Protein AF-A0A7W1UPT8-F1 (afdb_monomer)

Solvent-accessible surface area (backbone atoms only — not comparable to full-atom values): 7216 Å² total; per-residue (Å²): 133,82,82,76,75,74,55,50,37,59,42,28,44,50,45,50,63,77,35,55,73,34,64,40,82,93,20,42,26,56,34,48,56,51,51,26,36,60,73,37,67,40,53,60,49,85,94,80,42,60,29,52,73,58,54,98,86,56,83,87,50,55,38,23,36,38,42,32,40,51,25,32,33,53,49,95,90,71,52,71,50,80,34,64,74,42,35,34,34,30,59,37,74,77,48,93,62,22,31,35,27,42,34,24,37,62,95,76,38,45,27,32,44,76,47,79,46,58,61,81,38,55,75,43,61,49,71,50,43,18,40,59,79

Sequence (133 aa):
MSAQTKPIAQKILSFCDLNKGKKVGKGECWDLAKEALNSSGATWKPPYVFGKQLTKKETVLPGDIIQFEKVTIKYPDGSWKELPHHTAIVYSVVAEKKYLMAEQNANGKRFVTFAEIDLSYVKKGTYTVYRPQ

Structure (mmCIF, N/CA/C/O backbone):
data_AF-A0A7W1UPT8-F1
#
_entry.id   AF-A0A7W1UPT8-F1
#
loop_
_atom_site.group_PDB
_atom_site.id
_atom_site.type_symbol
_atom_site.label_atom_id
_atom_site.label_alt_id
_atom_site.label_comp_id
_atom_site.label_asym_id
_atom_site.label_entity_id
_atom_site.label_seq_id
_atom_site.pdbx_PDB_ins_code
_atom_site.Cartn_x
_atom_site.Cartn_y
_atom_site.Cartn_z
_atom_site.occupancy
_atom_site.B_iso_or_equiv
_atom_site.auth_seq_id
_atom_site.auth_comp_id
_atom_site.auth_asym_id
_atom_site.auth_atom_id
_atom_site.pdbx_PDB_model_num
ATOM 1 N N . MET A 1 1 ? -26.247 -11.909 23.907 1.00 35.28 1 MET A N 1
ATOM 2 C CA . MET A 1 1 ? -25.570 -12.131 22.612 1.00 35.28 1 MET A CA 1
ATOM 3 C C . MET A 1 1 ? -24.771 -10.875 22.290 1.00 35.28 1 MET A C 1
ATOM 5 O O . MET A 1 1 ? -25.311 -9.948 21.703 1.00 35.28 1 MET A O 1
ATOM 9 N N . SER A 1 2 ? -23.540 -10.769 22.791 1.00 36.34 2 SER A N 1
ATOM 10 C CA . SER A 1 2 ? -22.707 -9.580 22.581 1.00 36.34 2 SER A CA 1
ATOM 11 C C . SER A 1 2 ? -22.314 -9.517 21.109 1.00 36.34 2 SER A C 1
ATOM 13 O O . SER A 1 2 ? -21.665 -10.437 20.616 1.00 36.34 2 SER A O 1
ATOM 15 N N . ALA A 1 3 ? -22.736 -8.474 20.395 1.00 40.59 3 ALA A N 1
ATOM 16 C CA . ALA A 1 3 ? -22.279 -8.222 19.037 1.00 40.59 3 ALA A CA 1
ATOM 17 C C . ALA A 1 3 ? -20.753 -8.057 19.075 1.00 40.59 3 ALA A C 1
ATOM 19 O O . ALA A 1 3 ? -20.250 -7.029 19.521 1.00 40.59 3 ALA A O 1
ATOM 20 N N . GLN A 1 4 ? -20.013 -9.093 18.674 1.00 41.06 4 GLN A N 1
ATOM 21 C CA . GLN A 1 4 ? -18.572 -8.996 18.478 1.00 41.06 4 GLN A CA 1
ATOM 22 C C . GLN A 1 4 ? -18.329 -7.898 17.445 1.00 41.06 4 GLN A C 1
ATOM 24 O O . GLN A 1 4 ? -18.695 -8.023 16.274 1.00 41.06 4 GLN A O 1
ATOM 29 N N . THR A 1 5 ? -17.740 -6.792 17.883 1.00 52.38 5 THR A N 1
ATOM 30 C CA . THR A 1 5 ? -17.238 -5.765 16.983 1.00 52.38 5 THR A CA 1
ATOM 31 C C . THR A 1 5 ? -16.182 -6.414 16.091 1.00 52.38 5 THR A C 1
ATOM 33 O O . THR A 1 5 ? -15.152 -6.884 16.569 1.00 52.38 5 THR A O 1
ATOM 36 N N . LYS A 1 6 ? -16.452 -6.494 14.779 1.00 63.84 6 LYS A N 1
ATOM 37 C CA . LYS A 1 6 ? -15.467 -6.993 13.807 1.00 63.84 6 LYS A CA 1
ATOM 38 C C . LYS A 1 6 ? -14.156 -6.211 13.976 1.00 63.84 6 LYS A C 1
ATOM 40 O O . LYS A 1 6 ? -14.230 -4.975 14.019 1.00 63.84 6 LYS A O 1
ATOM 45 N N . PRO A 1 7 ? -12.987 -6.880 14.030 1.00 85.75 7 PRO A N 1
ATOM 46 C CA . PRO A 1 7 ? -11.698 -6.199 14.056 1.00 85.75 7 PRO A CA 1
ATOM 47 C C . PRO A 1 7 ? -11.582 -5.198 12.902 1.00 85.75 7 PRO A C 1
ATOM 49 O O . PRO A 1 7 ? -12.075 -5.458 11.802 1.00 85.75 7 PRO A O 1
ATOM 52 N N . ILE A 1 8 ? -10.917 -4.064 13.133 1.00 89.31 8 ILE A N 1
ATOM 53 C CA . ILE A 1 8 ? -10.742 -2.986 12.141 1.00 89.31 8 ILE A CA 1
ATOM 54 C C . ILE A 1 8 ? -10.217 -3.527 10.808 1.00 89.31 8 ILE A C 1
ATOM 56 O O . ILE A 1 8 ? -10.803 -3.250 9.763 1.00 89.31 8 ILE A O 1
ATOM 60 N N . ALA A 1 9 ? -9.197 -4.388 10.854 1.00 90.50 9 ALA A N 1
ATOM 61 C CA . ALA A 1 9 ? -8.652 -5.060 9.679 1.00 90.50 9 ALA A CA 1
ATOM 62 C C . ALA A 1 9 ? -9.734 -5.789 8.863 1.00 90.50 9 ALA A C 1
ATOM 64 O O . ALA A 1 9 ? -9.813 -5.625 7.651 1.00 90.50 9 ALA A O 1
ATOM 65 N N . GLN A 1 10 ? -10.642 -6.525 9.511 1.00 91.06 10 GLN A N 1
ATOM 66 C CA . GLN A 1 10 ? -11.711 -7.243 8.814 1.00 91.06 10 GLN A CA 1
ATOM 67 C C . GLN A 1 10 ? -12.691 -6.288 8.120 1.00 91.06 10 GLN A C 1
ATOM 69 O O . GLN A 1 10 ? -13.178 -6.593 7.030 1.00 91.06 10 GLN A O 1
ATOM 74 N N . LYS A 1 11 ? -12.980 -5.129 8.723 1.00 93.00 11 LYS A N 1
ATOM 75 C CA . LYS A 1 11 ? -13.824 -4.102 8.095 1.00 93.00 11 LYS A CA 1
ATOM 76 C C . LYS A 1 11 ? -13.133 -3.474 6.885 1.00 93.00 11 LYS A C 1
ATOM 78 O O . LYS A 1 11 ? -13.780 -3.309 5.857 1.00 93.00 11 LYS A O 1
ATOM 83 N N . ILE A 1 12 ? -11.833 -3.195 6.983 1.00 93.44 12 ILE A N 1
ATOM 84 C CA . ILE A 1 12 ? -11.012 -2.688 5.872 1.00 93.44 12 ILE A CA 1
ATOM 85 C C . ILE A 1 12 ? -11.007 -3.679 4.702 1.00 93.44 12 ILE A C 1
ATOM 87 O O . ILE A 1 12 ? -11.257 -3.291 3.562 1.00 93.44 12 ILE A O 1
ATOM 91 N N . LEU A 1 13 ? -10.788 -4.968 4.973 1.00 94.12 13 LEU A N 1
ATOM 92 C CA . LEU A 1 13 ? -10.816 -6.011 3.942 1.00 94.12 13 LEU A CA 1
ATOM 93 C C . LEU A 1 13 ? -12.208 -6.142 3.312 1.00 94.12 13 LEU A C 1
ATOM 95 O O . LEU A 1 13 ? -12.329 -6.132 2.090 1.00 94.12 13 LEU A O 1
ATOM 99 N N . SER A 1 14 ? -13.262 -6.140 4.137 1.00 94.00 14 SER A N 1
ATOM 100 C CA . SER A 1 14 ? -14.651 -6.160 3.652 1.00 94.00 14 SER A CA 1
ATOM 101 C C . SER A 1 14 ? -14.956 -4.948 2.764 1.00 94.00 14 SER A C 1
ATOM 103 O O . SER A 1 14 ? -15.650 -5.068 1.758 1.00 94.00 14 SER A O 1
ATOM 105 N N . PHE A 1 15 ? -14.424 -3.772 3.111 1.00 93.81 15 PHE A N 1
ATOM 106 C CA . PHE A 1 15 ? -14.554 -2.569 2.293 1.00 93.81 15 PHE A CA 1
ATOM 107 C C . PHE A 1 15 ? -13.869 -2.739 0.932 1.00 93.81 15 PHE A C 1
ATOM 109 O O . PHE A 1 15 ? -14.438 -2.345 -0.087 1.00 93.81 15 PHE A O 1
ATOM 116 N N . CYS A 1 16 ? -12.685 -3.357 0.892 1.00 93.75 16 CYS A N 1
ATOM 117 C CA . CYS A 1 16 ? -11.987 -3.658 -0.359 1.00 93.75 16 CYS A CA 1
ATOM 118 C C . CYS A 1 16 ? -12.798 -4.616 -1.244 1.00 93.75 16 CYS A C 1
ATOM 120 O O . CYS A 1 16 ? -12.932 -4.363 -2.441 1.00 93.75 16 CYS A O 1
ATOM 122 N N . ASP A 1 17 ? -13.387 -5.666 -0.664 1.00 93.94 17 ASP A N 1
ATOM 123 C CA . ASP A 1 17 ? -14.226 -6.628 -1.392 1.00 93.94 17 ASP A CA 1
ATOM 124 C C . ASP A 1 17 ? -15.470 -5.962 -1.995 1.00 93.94 17 ASP A C 1
ATOM 126 O O . ASP A 1 17 ? -15.751 -6.113 -3.185 1.00 93.94 17 ASP A O 1
ATOM 130 N N . LEU A 1 18 ? -16.188 -5.160 -1.201 1.00 93.81 18 LEU A N 1
ATOM 131 C CA . LEU A 1 18 ? -17.403 -4.460 -1.637 1.00 93.81 18 LEU A CA 1
ATOM 132 C C . LEU A 1 18 ? -17.145 -3.437 -2.751 1.00 93.81 18 LEU A C 1
ATOM 134 O O . LEU A 1 18 ? -18.047 -3.147 -3.552 1.00 93.81 18 LEU A O 1
ATOM 138 N N . ASN A 1 19 ? -15.932 -2.884 -2.791 1.00 93.75 19 ASN A N 1
ATOM 139 C CA . ASN A 1 19 ? -15.521 -1.865 -3.750 1.00 93.75 19 ASN A CA 1
ATOM 140 C C . ASN A 1 19 ? -14.664 -2.405 -4.897 1.00 93.75 19 ASN A C 1
ATOM 142 O O . ASN A 1 19 ? -14.268 -1.622 -5.757 1.00 93.75 19 ASN A O 1
ATOM 146 N N . LYS A 1 20 ? -14.417 -3.718 -4.975 1.00 93.31 20 LYS A N 1
ATOM 147 C CA . LYS A 1 20 ? -13.680 -4.336 -6.083 1.00 93.31 20 LYS A CA 1
ATOM 148 C C . LYS A 1 20 ? -14.297 -3.953 -7.432 1.00 93.31 20 LYS A C 1
ATOM 150 O O . LYS A 1 20 ? -15.491 -4.135 -7.655 1.00 93.31 20 LYS A O 1
ATOM 155 N N . GLY A 1 21 ? -13.478 -3.409 -8.333 1.00 91.81 21 GLY A N 1
ATOM 156 C CA . GLY A 1 21 ? -13.919 -2.943 -9.651 1.00 91.81 21 GLY A CA 1
ATOM 157 C C . GLY A 1 21 ? -14.709 -1.629 -9.646 1.00 91.81 21 GLY A C 1
ATOM 158 O O . GLY A 1 21 ? -15.092 -1.157 -10.713 1.00 91.81 21 GLY A O 1
ATOM 159 N N . LYS A 1 22 ? -14.941 -1.012 -8.482 1.00 92.19 22 LYS A N 1
ATOM 160 C CA . LYS A 1 22 ? -15.646 0.270 -8.349 1.00 92.19 22 LYS A CA 1
ATOM 161 C C . LYS A 1 22 ? -14.658 1.402 -8.106 1.00 92.19 22 LYS A C 1
ATOM 163 O O . LYS A 1 22 ? -13.572 1.201 -7.567 1.00 92.19 22 LYS A O 1
ATOM 168 N N . LYS A 1 23 ? -15.046 2.610 -8.500 1.00 92.94 23 LYS A N 1
ATOM 169 C CA . LYS A 1 23 ? -14.311 3.834 -8.184 1.00 92.94 23 LYS A CA 1
ATOM 170 C C . LYS A 1 23 ? -14.635 4.278 -6.760 1.00 92.94 23 LYS A C 1
ATOM 172 O O . LYS A 1 23 ? -15.802 4.478 -6.439 1.00 92.94 23 LYS A O 1
ATOM 177 N N . VAL A 1 24 ? -13.605 4.471 -5.940 1.00 91.31 24 VAL A N 1
ATOM 178 C CA . VAL A 1 24 ? -13.724 5.000 -4.573 1.00 91.31 24 VAL A CA 1
ATOM 179 C C . VAL A 1 24 ? -13.255 6.453 -4.546 1.00 91.31 24 VAL A C 1
ATOM 181 O O . VAL A 1 24 ? -12.171 6.769 -5.042 1.00 91.31 24 VAL A O 1
ATOM 184 N N . GLY A 1 25 ? -14.070 7.343 -3.975 1.00 88.50 25 GLY A N 1
ATOM 185 C CA . GLY A 1 25 ? -13.770 8.77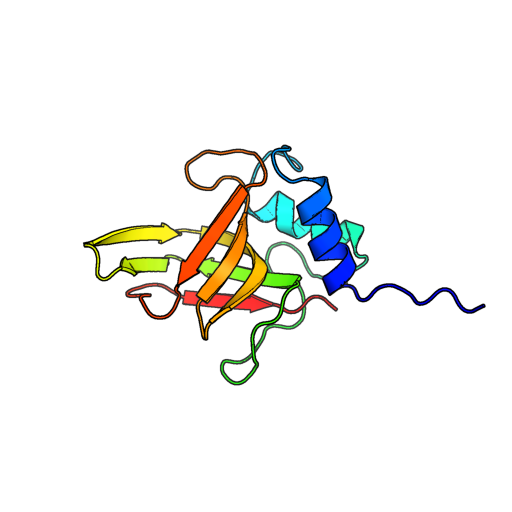2 -3.890 1.00 88.50 25 GLY A CA 1
ATOM 186 C C . GLY A 1 25 ? -13.546 9.412 -5.265 1.00 88.50 25 GLY A C 1
ATOM 187 O O . GLY A 1 25 ? -14.309 9.206 -6.214 1.00 88.50 25 GLY A O 1
ATOM 188 N N . LYS A 1 26 ? -12.468 10.189 -5.400 1.00 85.50 26 LYS A N 1
ATOM 189 C CA . LYS A 1 26 ? -12.080 10.808 -6.675 1.00 85.50 26 LYS A CA 1
ATOM 190 C C . LYS A 1 26 ? -11.347 9.832 -7.590 1.00 85.50 26 LYS A C 1
ATOM 192 O O 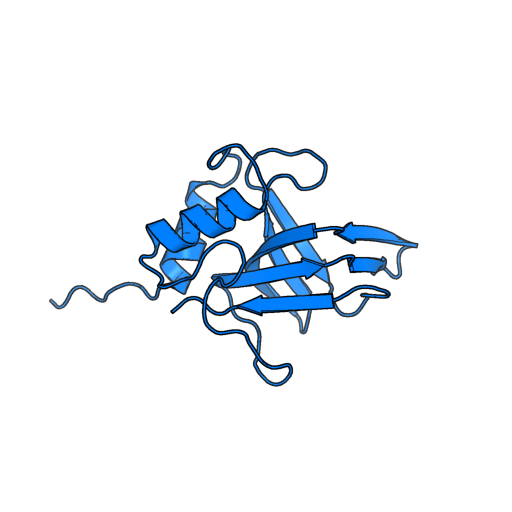. LYS A 1 26 ? -11.146 10.153 -8.762 1.00 85.50 26 LYS A O 1
ATOM 197 N N . GLY A 1 27 ? -11.046 8.622 -7.132 1.00 81.44 27 GLY A N 1
ATOM 198 C CA . GLY A 1 27 ? -10.328 7.624 -7.911 1.00 81.44 27 GLY A CA 1
ATOM 199 C C . GLY A 1 27 ? -8.820 7.649 -7.681 1.00 81.44 27 GLY A C 1
ATOM 200 O O . GLY A 1 27 ? -8.111 7.099 -8.516 1.00 81.44 27 GLY A O 1
ATOM 201 N N . GLU A 1 28 ? -8.336 8.303 -6.620 1.00 84.94 28 GLU A N 1
ATOM 202 C CA . GLU A 1 28 ? -6.912 8.349 -6.271 1.00 84.94 28 GLU A CA 1
ATOM 203 C C . GLU A 1 28 ? -6.482 7.126 -5.447 1.00 84.94 28 GLU A C 1
ATOM 205 O O . GLU A 1 28 ? -7.316 6.437 -4.853 1.00 84.94 28 GLU A O 1
ATOM 210 N N . CYS A 1 29 ? -5.174 6.854 -5.385 1.00 83.69 29 CYS A N 1
ATOM 211 C CA . CYS A 1 29 ? -4.624 5.736 -4.608 1.00 83.69 29 CYS A CA 1
ATOM 212 C C . CYS A 1 29 ? -4.923 5.872 -3.104 1.00 83.69 29 CYS A C 1
ATOM 214 O O . CYS A 1 29 ? -5.399 4.930 -2.471 1.00 83.69 29 CYS A O 1
ATOM 216 N N . TRP A 1 30 ? -4.760 7.076 -2.552 1.00 86.44 30 TRP A N 1
ATOM 217 C CA . TRP A 1 30 ? -5.039 7.368 -1.144 1.00 86.44 30 TRP A CA 1
ATOM 218 C C . TRP A 1 30 ? -6.540 7.400 -0.803 1.00 86.44 30 TRP A C 1
ATOM 220 O O . TRP A 1 30 ? -6.892 7.210 0.361 1.00 86.44 30 TRP A O 1
ATOM 230 N N . ASP A 1 31 ? -7.436 7.608 -1.783 1.00 87.75 31 ASP A N 1
ATOM 231 C CA . ASP A 1 31 ? -8.889 7.613 -1.539 1.00 87.75 31 ASP A CA 1
ATOM 232 C C . ASP A 1 31 ? -9.359 6.249 -1.025 1.00 87.75 31 ASP A C 1
ATOM 234 O O . ASP A 1 31 ? -10.175 6.191 -0.111 1.00 87.75 31 ASP A O 1
ATOM 238 N N . LEU A 1 32 ? -8.810 5.156 -1.567 1.00 90.75 32 LEU A N 1
ATOM 239 C CA . LEU A 1 32 ? -9.142 3.806 -1.115 1.00 90.75 32 LEU A CA 1
ATOM 240 C C . LEU A 1 32 ? -8.751 3.598 0.355 1.00 90.75 32 LEU A C 1
ATOM 242 O O . LEU A 1 32 ? -9.571 3.133 1.143 1.00 90.75 32 LEU A O 1
ATOM 246 N N . ALA A 1 33 ? -7.528 3.983 0.731 1.00 90.62 33 ALA A N 1
ATOM 247 C CA . ALA A 1 33 ? -7.046 3.880 2.108 1.00 90.62 33 ALA A CA 1
ATOM 248 C C . ALA A 1 33 ? -7.877 4.747 3.067 1.00 90.62 33 ALA A C 1
ATOM 250 O O . 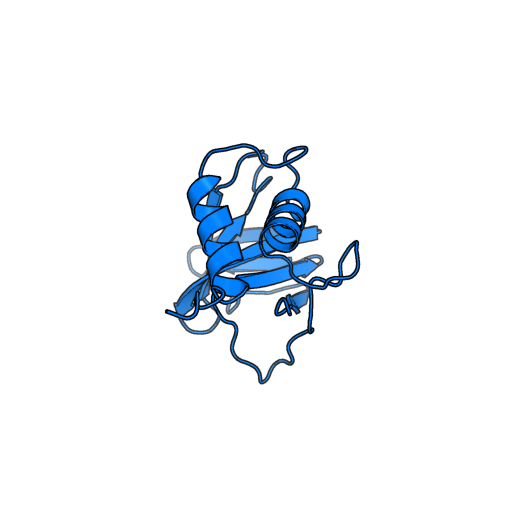ALA A 1 33 ? -8.345 4.251 4.090 1.00 90.62 33 ALA A O 1
ATOM 251 N N . LYS A 1 34 ? -8.126 6.013 2.709 1.00 91.56 34 LYS A N 1
ATOM 252 C CA . LYS A 1 34 ? -8.959 6.940 3.490 1.00 91.56 34 LYS A CA 1
ATOM 253 C C . LYS A 1 34 ? -10.352 6.369 3.748 1.00 91.56 34 LYS A C 1
ATOM 255 O O . LYS A 1 34 ? -10.790 6.329 4.894 1.00 91.56 34 LYS A O 1
ATOM 260 N N . GLU A 1 35 ? -11.064 5.968 2.697 1.00 92.19 35 GLU A N 1
ATOM 261 C CA . GLU A 1 35 ? -12.453 5.522 2.838 1.00 92.19 35 GLU A CA 1
ATOM 262 C C . GLU A 1 35 ? -12.542 4.189 3.591 1.00 92.19 35 GLU A C 1
ATOM 264 O O . GLU A 1 35 ? -13.434 4.015 4.422 1.00 92.19 35 GLU A O 1
ATOM 269 N N . ALA A 1 36 ? -11.580 3.281 3.394 1.00 92.00 36 ALA A N 1
ATOM 270 C CA . ALA A 1 36 ? -11.511 2.041 4.162 1.00 92.00 36 ALA A CA 1
ATOM 271 C C . ALA A 1 36 ? -11.273 2.302 5.661 1.00 92.00 36 ALA A C 1
ATOM 273 O O . ALA A 1 36 ? -11.949 1.711 6.508 1.00 92.00 36 ALA A O 1
ATOM 274 N N . LEU A 1 37 ? -10.363 3.222 6.003 1.00 90.56 37 LEU A N 1
ATOM 275 C CA . LEU A 1 37 ? -10.113 3.639 7.386 1.00 90.56 37 LEU A CA 1
ATOM 276 C C . LEU A 1 37 ? -11.358 4.268 8.015 1.00 90.56 37 LEU A C 1
ATOM 278 O O . LEU A 1 37 ? -11.800 3.815 9.071 1.00 90.56 37 LEU A O 1
ATOM 282 N N . ASN A 1 38 ? -11.976 5.232 7.330 1.00 90.38 38 ASN A N 1
ATOM 283 C CA . ASN A 1 38 ? -13.189 5.899 7.800 1.00 90.38 38 ASN A CA 1
ATOM 284 C C . ASN A 1 38 ? -14.344 4.906 8.004 1.00 90.38 38 ASN A C 1
ATOM 286 O O . ASN A 1 38 ? -15.003 4.929 9.040 1.00 90.38 38 ASN A O 1
ATOM 290 N N . SER A 1 39 ? -14.557 3.987 7.055 1.00 89.94 39 SER A N 1
ATOM 291 C CA . SER A 1 39 ? -15.607 2.963 7.140 1.00 89.94 39 SER A CA 1
ATOM 292 C C . SER A 1 39 ? -15.354 1.944 8.257 1.00 89.94 39 SER A C 1
ATOM 294 O O . SER A 1 39 ? -16.296 1.438 8.872 1.00 89.94 39 SER A O 1
ATOM 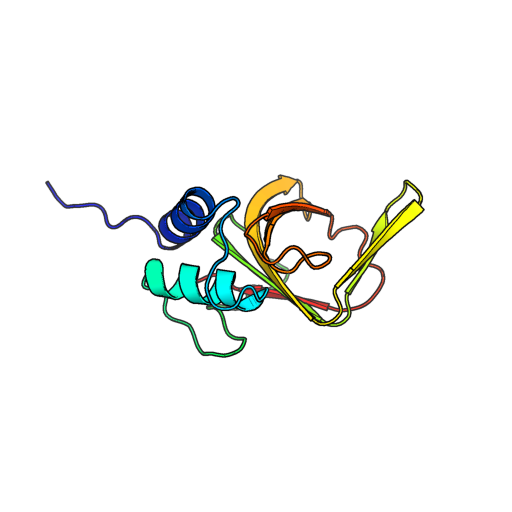296 N N . SER A 1 40 ? -14.088 1.649 8.558 1.00 89.06 40 SER A N 1
ATOM 297 C CA . SER A 1 40 ? -13.734 0.733 9.645 1.00 89.06 40 SER A CA 1
ATOM 298 C C . SER A 1 40 ? -13.883 1.346 11.044 1.00 89.06 40 SER A C 1
ATOM 300 O O . SER A 1 40 ? -14.055 0.602 12.020 1.00 89.06 40 SER A O 1
ATOM 302 N N . GLY A 1 41 ? -13.895 2.680 11.135 1.00 87.75 41 GLY A N 1
ATOM 303 C CA . GLY A 1 41 ? -13.833 3.423 12.392 1.00 87.75 41 GLY A CA 1
ATOM 304 C C . GLY A 1 41 ? -12.420 3.489 12.975 1.00 87.75 41 GLY A C 1
ATOM 305 O O . GLY A 1 41 ? -12.280 3.658 14.182 1.00 87.75 41 GLY A O 1
ATOM 306 N N . ALA A 1 42 ? -11.393 3.304 12.140 1.00 89.06 42 ALA A N 1
ATOM 307 C CA . ALA A 1 42 ? -10.004 3.397 12.562 1.00 89.06 42 ALA A CA 1
ATOM 308 C C . ALA A 1 42 ? -9.625 4.836 12.926 1.00 89.06 42 ALA A C 1
ATOM 310 O O . ALA A 1 42 ? -10.047 5.797 12.278 1.00 89.06 42 ALA A O 1
ATOM 311 N N . THR A 1 43 ? -8.759 4.976 13.920 1.00 85.75 43 THR A N 1
ATOM 312 C CA . THR A 1 43 ? -8.129 6.240 14.290 1.00 85.75 43 THR A CA 1
ATOM 313 C C . THR A 1 43 ? -6.876 6.439 13.447 1.00 85.75 43 THR A C 1
ATOM 315 O O . THR A 1 43 ? -5.926 5.658 13.509 1.00 85.75 43 THR A O 1
ATOM 318 N N . TRP A 1 44 ? -6.851 7.506 12.653 1.00 88.69 44 TRP A N 1
ATOM 319 C CA . TRP A 1 44 ? -5.719 7.844 11.796 1.00 88.69 44 TRP A CA 1
ATOM 320 C C . TRP A 1 44 ? -5.589 9.362 11.649 1.00 88.69 44 TRP A C 1
ATOM 322 O O . TRP A 1 44 ? -6.544 10.106 11.877 1.00 88.69 44 TRP A O 1
ATOM 332 N N . LYS A 1 45 ? -4.391 9.835 11.290 1.00 86.62 45 LYS A N 1
ATOM 333 C CA . LYS A 1 45 ? -4.098 11.259 11.103 1.00 86.62 45 LYS A CA 1
ATOM 334 C C . LYS A 1 45 ? -3.771 11.536 9.628 1.00 86.62 45 LYS A C 1
ATOM 336 O O . LYS A 1 45 ? -2.693 11.162 9.153 1.00 86.62 45 LYS A O 1
ATOM 341 N N . PRO A 1 46 ? -4.668 12.215 8.895 1.00 81.25 46 PRO A N 1
ATOM 342 C CA . PRO A 1 46 ? -4.405 12.617 7.519 1.00 81.25 46 PRO A CA 1
ATOM 343 C C . PRO A 1 46 ? -3.170 13.533 7.407 1.00 81.25 46 PRO A C 1
ATOM 345 O O . PRO A 1 46 ? -2.876 14.273 8.352 1.00 81.25 46 PRO A O 1
ATOM 348 N N . PRO A 1 47 ? -2.465 13.550 6.259 1.00 76.25 47 PRO A N 1
ATOM 349 C CA . PRO A 1 47 ? -2.747 12.775 5.043 1.00 76.25 47 PRO A CA 1
ATOM 350 C C . PRO A 1 47 ? -2.064 11.395 4.959 1.00 76.25 47 PRO A C 1
ATOM 352 O O . PRO A 1 47 ? -2.526 10.574 4.175 1.00 76.25 47 PRO A O 1
ATOM 355 N N . TYR A 1 48 ? -1.015 11.119 5.749 1.00 76.38 48 TYR A N 1
ATOM 356 C CA . TYR A 1 48 ? -0.149 9.934 5.552 1.00 76.38 48 TYR A CA 1
ATOM 357 C C . TYR A 1 48 ? 0.082 9.061 6.794 1.00 76.38 48 TYR A C 1
ATOM 359 O O . TYR A 1 48 ? 0.819 8.081 6.724 1.00 76.38 48 TYR A O 1
ATOM 367 N N . VAL A 1 49 ? -0.516 9.385 7.945 1.00 85.75 49 VAL A N 1
ATOM 368 C CA . VAL A 1 49 ? -0.364 8.575 9.164 1.00 85.75 49 VAL A CA 1
ATOM 369 C C . VAL A 1 49 ? -1.606 7.708 9.328 1.00 85.75 49 VAL A C 1
ATOM 371 O O . VAL A 1 49 ? -2.571 8.086 9.987 1.00 85.75 49 VAL A O 1
ATOM 374 N N . PHE A 1 50 ? -1.580 6.531 8.706 1.00 88.44 50 PHE A N 1
ATOM 375 C CA . PHE A 1 50 ? -2.729 5.623 8.602 1.00 88.44 50 PHE A CA 1
ATOM 376 C C . PHE A 1 50 ? -2.950 4.716 9.832 1.00 88.44 50 PHE A C 1
ATOM 378 O O . PHE A 1 50 ? -3.715 3.756 9.771 1.00 88.44 50 PHE A O 1
ATOM 385 N N . GLY A 1 51 ? -2.259 4.993 10.939 1.00 89.88 51 GLY A N 1
ATOM 386 C CA . GLY A 1 51 ? -2.306 4.214 12.176 1.00 89.88 51 GLY A CA 1
ATOM 387 C C . GLY A 1 51 ? -0.925 4.095 12.817 1.00 89.88 51 GLY A C 1
ATOM 388 O O . GLY A 1 51 ? -0.061 4.958 12.627 1.00 89.88 51 GLY A O 1
ATOM 389 N N . LYS A 1 52 ? -0.690 3.002 13.547 1.00 91.88 52 LYS A N 1
ATOM 390 C CA . LYS A 1 52 ? 0.618 2.694 14.134 1.00 91.88 52 LYS A CA 1
ATOM 391 C C . LYS A 1 52 ? 1.605 2.333 13.029 1.00 91.88 52 LYS A C 1
ATOM 393 O O . LYS A 1 52 ? 1.433 1.323 12.353 1.00 91.88 52 LYS A O 1
ATOM 398 N N . GLN A 1 53 ? 2.674 3.104 12.882 1.00 93.62 53 GLN A N 1
ATOM 399 C CA . GLN A 1 53 ? 3.773 2.728 11.997 1.00 93.62 53 GLN A CA 1
ATOM 400 C C . GLN A 1 53 ? 4.452 1.445 12.502 1.00 93.62 53 GLN A C 1
ATOM 402 O O . GLN A 1 53 ? 4.850 1.365 13.666 1.00 93.62 53 GLN A O 1
ATOM 407 N N . LEU A 1 54 ? 4.592 0.453 11.624 1.00 92.56 54 LEU A N 1
ATOM 408 C CA . LEU A 1 54 ? 5.271 -0.798 11.933 1.00 92.56 54 LEU A CA 1
ATOM 409 C C . LEU A 1 54 ? 6.787 -0.643 11.841 1.00 92.56 54 LEU A C 1
ATOM 411 O O . LEU A 1 54 ? 7.335 0.014 10.951 1.00 92.56 54 LEU A O 1
ATOM 415 N N . THR A 1 55 ? 7.475 -1.304 12.762 1.00 90.56 55 THR A N 1
ATOM 416 C CA . THR A 1 55 ? 8.926 -1.480 12.716 1.00 90.56 55 THR A CA 1
ATOM 417 C C . THR A 1 55 ? 9.300 -2.643 11.795 1.00 90.56 55 THR A C 1
ATOM 419 O O . THR A 1 55 ? 8.503 -3.544 11.553 1.00 90.56 55 THR A O 1
ATOM 422 N N . LYS A 1 56 ? 10.555 -2.695 11.324 1.00 81.12 56 LYS A N 1
ATOM 423 C CA . LYS A 1 56 ? 11.053 -3.786 10.454 1.00 81.12 56 LYS A CA 1
ATOM 424 C C . LYS A 1 56 ? 10.971 -5.192 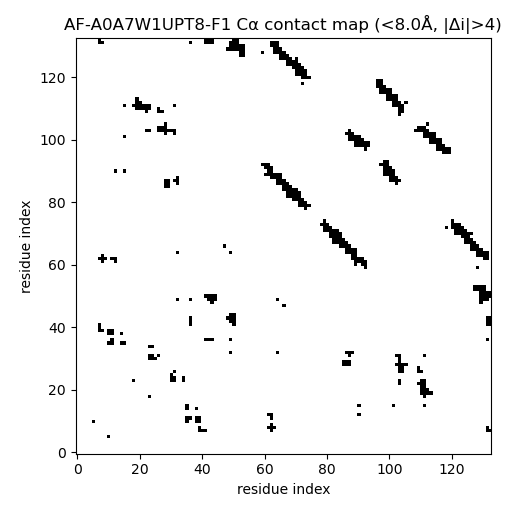11.077 1.00 81.12 56 LYS A C 1
ATOM 426 O O . LYS A 1 56 ? 11.169 -6.169 10.366 1.00 81.12 56 LYS A O 1
ATOM 431 N N . LYS A 1 57 ? 10.756 -5.288 12.394 1.00 83.62 57 LYS A N 1
ATOM 432 C CA . LYS A 1 57 ? 10.622 -6.553 13.131 1.00 83.62 57 LYS A CA 1
ATOM 433 C C . LYS A 1 57 ? 9.182 -7.060 13.171 1.00 83.62 57 LYS A C 1
ATOM 435 O O . LYS A 1 57 ? 8.960 -8.217 13.504 1.00 83.62 57 LYS A O 1
ATOM 440 N N . GLU A 1 58 ? 8.213 -6.194 12.893 1.00 89.06 58 GLU A N 1
ATOM 441 C CA . GLU A 1 58 ? 6.802 -6.548 12.941 1.00 89.06 58 GLU A CA 1
ATOM 442 C C . GLU A 1 58 ? 6.366 -7.165 11.615 1.00 89.06 58 GLU A C 1
ATOM 444 O O . GLU A 1 58 ? 6.672 -6.663 10.533 1.00 89.06 58 GLU A O 1
ATOM 449 N N . THR A 1 59 ? 5.622 -8.264 11.707 1.00 89.75 59 THR A N 1
ATOM 450 C CA . THR A 1 59 ? 5.031 -8.922 10.546 1.00 89.75 59 THR A CA 1
ATOM 451 C C . THR A 1 59 ? 3.881 -8.085 10.004 1.00 89.75 59 THR A C 1
ATOM 453 O O . THR A 1 59 ? 3.012 -7.643 10.762 1.00 89.75 59 THR A O 1
ATOM 456 N N . VAL A 1 60 ? 3.868 -7.899 8.686 1.00 93.25 60 VAL A N 1
ATOM 457 C CA . VAL A 1 60 ? 2.762 -7.276 7.955 1.00 93.25 60 VAL A CA 1
ATOM 458 C C . VAL A 1 60 ? 1.571 -8.230 7.938 1.00 93.25 60 VAL A C 1
ATOM 460 O O . VAL A 1 60 ? 1.733 -9.423 7.684 1.00 93.25 60 VAL A O 1
ATOM 463 N N . LEU A 1 61 ? 0.381 -7.709 8.211 1.00 94.31 61 LEU A N 1
ATOM 464 C CA . LEU A 1 61 ? -0.864 -8.462 8.295 1.00 94.31 61 LEU A CA 1
ATOM 465 C C . LEU A 1 61 ? -1.899 -7.932 7.291 1.00 94.31 61 LEU A C 1
ATOM 467 O O . LEU A 1 61 ? -1.840 -6.767 6.888 1.00 94.31 61 LEU A O 1
ATOM 471 N N . PRO A 1 62 ? -2.885 -8.761 6.904 1.00 95.38 62 PRO A N 1
ATOM 472 C CA . PRO A 1 62 ? -4.051 -8.293 6.164 1.00 95.38 62 PRO A CA 1
ATOM 473 C C . PRO A 1 62 ? -4.738 -7.116 6.871 1.00 95.38 62 PRO A C 1
ATOM 475 O O . PRO A 1 62 ? -4.984 -7.163 8.076 1.00 95.38 62 PRO A O 1
ATOM 478 N N . GLY A 1 63 ? -5.061 -6.070 6.114 1.00 93.88 63 GLY A N 1
ATOM 479 C CA . GLY A 1 63 ? -5.632 -4.816 6.606 1.00 93.88 63 GLY A CA 1
ATOM 480 C C . GLY A 1 63 ? -4.604 -3.733 6.950 1.00 93.88 63 GLY A C 1
ATOM 481 O O . GLY A 1 63 ? -5.007 -2.592 7.172 1.00 93.88 63 GLY A O 1
ATOM 482 N N . ASP A 1 64 ? -3.304 -4.044 6.960 1.00 95.50 64 ASP A N 1
ATOM 483 C CA . ASP A 1 64 ? -2.260 -3.020 7.057 1.00 95.50 64 ASP A CA 1
ATOM 484 C C . ASP A 1 64 ? -2.222 -2.158 5.780 1.00 95.50 64 ASP A C 1
ATOM 486 O O . ASP A 1 64 ? -2.608 -2.587 4.690 1.00 95.50 64 ASP A O 1
ATOM 490 N N . ILE A 1 65 ? -1.733 -0.926 5.904 1.00 94.94 65 ILE A N 1
ATOM 491 C CA . ILE A 1 65 ? -1.621 0.042 4.808 1.00 94.94 65 ILE A CA 1
ATOM 492 C C . ILE A 1 65 ? -0.150 0.272 4.497 1.00 94.94 65 ILE A C 1
ATOM 494 O O . ILE A 1 65 ? 0.642 0.541 5.397 1.00 94.94 65 ILE A O 1
ATOM 498 N N . ILE A 1 66 ? 0.218 0.197 3.221 1.00 94.81 66 ILE A N 1
ATOM 499 C CA . ILE A 1 66 ? 1.579 0.444 2.748 1.00 94.81 66 ILE A CA 1
ATOM 500 C C . ILE A 1 66 ? 1.608 1.760 1.977 1.00 94.81 66 ILE A C 1
ATOM 502 O O . ILE A 1 66 ? 0.863 1.948 1.015 1.00 94.81 66 ILE A O 1
ATOM 506 N N . GLN A 1 67 ? 2.502 2.651 2.396 1.00 94.12 67 GLN A N 1
ATOM 507 C CA . GLN A 1 67 ? 2.864 3.875 1.690 1.00 94.12 67 GLN A CA 1
ATOM 508 C C . GLN A 1 67 ? 4.218 3.674 1.004 1.00 94.12 67 GLN A C 1
ATOM 510 O O . GLN A 1 67 ? 5.192 3.309 1.663 1.00 94.12 67 GLN A O 1
ATOM 515 N N . PHE A 1 68 ? 4.285 3.923 -0.301 1.00 93.81 68 PHE A N 1
ATOM 516 C CA . PHE A 1 68 ? 5.486 3.830 -1.129 1.00 93.81 68 PHE A CA 1
ATOM 517 C C . PHE A 1 68 ? 5.998 5.220 -1.503 1.00 93.81 68 PHE A C 1
ATOM 519 O O . PHE A 1 68 ? 5.236 6.044 -2.003 1.00 93.81 68 PHE A O 1
ATOM 526 N N . GLU A 1 69 ? 7.304 5.429 -1.349 1.00 94.00 69 GLU A N 1
ATOM 527 C CA . GLU A 1 69 ? 8.001 6.674 -1.673 1.00 94.00 69 GLU A CA 1
ATOM 528 C C . GLU A 1 69 ? 9.174 6.396 -2.618 1.00 94.00 69 GLU A C 1
ATOM 530 O O . GLU A 1 69 ? 10.185 5.801 -2.224 1.00 94.00 69 GLU A O 1
ATOM 535 N N . LYS A 1 70 ? 9.041 6.835 -3.877 1.00 94.06 70 LYS A N 1
ATOM 536 C CA . LYS A 1 70 ? 10.048 6.684 -4.946 1.00 94.06 70 LYS A CA 1
ATOM 537 C C . LYS A 1 70 ? 10.548 5.244 -5.102 1.00 94.06 70 LYS A C 1
ATOM 539 O O . LYS A 1 70 ? 11.745 5.013 -5.291 1.00 94.06 70 LYS A O 1
ATOM 544 N N . VAL A 1 71 ? 9.642 4.274 -4.981 1.00 94.12 71 VAL A N 1
ATOM 545 C CA . VAL A 1 71 ? 9.991 2.853 -5.005 1.00 94.12 71 VAL A CA 1
ATOM 546 C C . VAL A 1 71 ? 10.125 2.350 -6.435 1.00 94.12 71 VAL A C 1
ATOM 548 O O . VAL A 1 71 ? 9.232 2.531 -7.258 1.00 94.12 71 VAL A O 1
ATOM 551 N N . THR A 1 72 ? 11.231 1.663 -6.709 1.00 94.00 72 THR A N 1
ATOM 552 C CA . THR A 1 72 ? 11.451 0.934 -7.962 1.00 94.00 72 THR A CA 1
ATOM 553 C C . THR A 1 72 ? 11.698 -0.531 -7.640 1.00 94.00 72 THR A C 1
ATOM 555 O O . THR A 1 72 ? 12.604 -0.861 -6.866 1.00 94.00 72 THR A O 1
ATOM 558 N N . ILE A 1 73 ? 10.917 -1.413 -8.257 1.00 94.00 73 ILE A N 1
ATOM 559 C CA . ILE A 1 73 ? 11.020 -2.868 -8.119 1.00 94.00 73 ILE A CA 1
ATOM 560 C C . ILE A 1 73 ? 11.432 -3.443 -9.467 1.00 94.00 73 ILE A C 1
ATOM 562 O O . ILE A 1 73 ? 10.857 -3.070 -10.489 1.00 94.00 73 ILE A O 1
ATOM 566 N N . LYS A 1 74 ? 12.421 -4.341 -9.469 1.00 94.44 74 LYS A N 1
ATOM 567 C CA . LYS A 1 74 ? 12.869 -5.052 -10.672 1.00 94.44 74 LYS A CA 1
ATOM 568 C C . LYS A 1 74 ? 12.857 -6.552 -10.413 1.00 94.44 74 LYS A C 1
ATOM 570 O O . LYS A 1 74 ? 13.669 -7.035 -9.624 1.00 94.44 74 LYS A O 1
ATOM 575 N N . TYR A 1 75 ? 11.952 -7.252 -11.082 1.00 92.81 75 TYR A N 1
ATOM 576 C CA . TYR A 1 75 ? 11.716 -8.678 -10.909 1.00 92.81 75 TYR A CA 1
ATOM 577 C C . TYR A 1 75 ? 12.713 -9.532 -11.721 1.00 92.81 75 TYR A C 1
ATOM 579 O O . TYR A 1 75 ? 13.339 -9.025 -12.660 1.00 92.81 75 TYR A O 1
ATOM 587 N N . PRO A 1 76 ? 12.893 -10.823 -11.371 1.00 91.19 76 PRO A N 1
ATOM 588 C CA . PRO A 1 76 ? 13.814 -11.722 -12.076 1.00 91.19 76 PRO A CA 1
ATOM 589 C C . PRO A 1 76 ? 13.466 -11.968 -13.547 1.00 91.19 76 PRO A C 1
ATOM 591 O O . PRO A 1 76 ? 14.365 -12.202 -14.348 1.00 91.19 76 PRO A O 1
ATOM 594 N N . ASP A 1 77 ? 12.185 -11.885 -13.908 1.00 91.06 77 ASP A N 1
ATOM 595 C CA . ASP A 1 77 ? 11.690 -12.029 -15.284 1.00 91.06 77 ASP A CA 1
ATOM 596 C C . ASP A 1 77 ? 12.004 -10.812 -16.180 1.00 91.06 77 ASP A C 1
ATOM 598 O O . ASP A 1 77 ? 11.660 -10.792 -17.360 1.00 91.06 77 ASP A O 1
ATOM 602 N N . GLY A 1 78 ? 12.666 -9.788 -15.629 1.00 89.69 78 GLY A N 1
ATOM 603 C CA . GLY A 1 78 ? 13.024 -8.554 -16.322 1.00 89.69 78 GLY A CA 1
ATOM 604 C C . GLY A 1 78 ? 11.953 -7.465 -16.257 1.00 89.69 78 GLY A C 1
ATOM 605 O O . GLY A 1 78 ? 12.248 -6.320 -16.612 1.00 89.69 78 GLY A O 1
ATOM 606 N N . SER A 1 79 ? 10.751 -7.769 -15.761 1.00 90.31 79 SER A N 1
ATOM 607 C CA . SER A 1 79 ? 9.707 -6.769 -15.550 1.00 90.31 79 SER A CA 1
ATOM 608 C C . SER A 1 79 ? 10.067 -5.819 -14.400 1.00 90.31 79 SER A C 1
ATOM 610 O O . SER A 1 79 ? 10.844 -6.140 -13.491 1.00 90.31 79 SER A O 1
ATOM 612 N N . TRP A 1 80 ? 9.528 -4.601 -14.441 1.00 89.56 80 TRP A N 1
ATOM 613 C CA . TRP A 1 80 ? 9.766 -3.594 -13.412 1.00 89.56 80 TRP A CA 1
ATOM 614 C C . TRP A 1 80 ? 8.502 -2.788 -13.110 1.00 89.56 80 TRP A C 1
ATOM 616 O O . TRP A 1 80 ? 7.614 -2.659 -13.951 1.00 89.56 80 TRP A O 1
ATOM 626 N N . LYS A 1 81 ? 8.421 -2.258 -11.885 1.00 89.50 81 LYS A N 1
ATOM 627 C CA . LYS A 1 81 ? 7.333 -1.388 -11.416 1.00 89.50 81 LYS A CA 1
ATOM 628 C C . LYS A 1 81 ? 7.932 -0.154 -10.750 1.00 89.50 81 LYS A C 1
ATOM 630 O O . LYS A 1 81 ? 8.816 -0.278 -9.899 1.00 89.50 81 LYS A O 1
ATOM 635 N N . GLU A 1 82 ? 7.430 1.021 -11.112 1.00 90.56 82 GLU A N 1
ATOM 636 C CA . GLU A 1 82 ? 7.697 2.271 -10.401 1.00 90.56 82 GLU A CA 1
ATOM 637 C C . GLU A 1 82 ? 6.471 2.706 -9.605 1.00 90.56 82 GLU A C 1
ATOM 639 O O . GLU A 1 82 ? 5.340 2.694 -10.087 1.00 90.56 82 GLU A O 1
ATOM 644 N N . LEU A 1 83 ? 6.722 3.083 -8.357 1.00 89.50 83 LEU A N 1
ATOM 645 C CA . LEU A 1 83 ? 5.751 3.541 -7.377 1.00 89.50 83 LEU A CA 1
ATOM 646 C C . LEU A 1 83 ? 6.280 4.868 -6.808 1.00 89.50 83 LEU A C 1
ATOM 648 O O . LEU A 1 83 ? 6.881 4.881 -5.728 1.00 89.50 83 LEU A O 1
ATOM 652 N N . PRO A 1 84 ? 6.151 5.982 -7.557 1.00 87.19 84 PRO A N 1
ATOM 653 C CA . PRO A 1 84 ? 6.750 7.260 -7.177 1.00 87.19 84 PRO A CA 1
ATOM 654 C C . PRO A 1 84 ? 6.157 7.829 -5.883 1.00 87.19 84 PRO A C 1
ATOM 656 O O . PRO A 1 84 ? 6.909 8.329 -5.051 1.00 87.19 84 PRO A O 1
ATOM 659 N N . HIS A 1 85 ? 4.840 7.723 -5.709 1.00 90.38 85 HIS A N 1
ATOM 660 C CA . HIS A 1 85 ? 4.114 8.073 -4.490 1.00 90.38 85 HIS A CA 1
ATOM 661 C C . HIS A 1 85 ? 2.777 7.327 -4.511 1.00 90.38 85 HIS A C 1
ATOM 663 O O . HIS A 1 85 ? 1.855 7.716 -5.233 1.00 90.38 85 HIS A O 1
ATOM 669 N N . HIS A 1 86 ? 2.693 6.200 -3.804 1.00 91.75 86 HIS A N 1
ATOM 670 C CA . HIS A 1 86 ? 1.555 5.285 -3.934 1.00 91.75 86 HIS A CA 1
ATOM 671 C C . HIS A 1 86 ? 1.124 4.712 -2.592 1.00 91.75 86 HIS A C 1
ATOM 673 O O . HIS A 1 86 ? 1.961 4.334 -1.779 1.00 91.75 86 HIS A O 1
ATOM 679 N N . THR A 1 87 ? -0.184 4.606 -2.388 1.00 93.62 87 THR A N 1
ATOM 680 C CA . THR A 1 87 ? -0.777 4.017 -1.184 1.00 93.62 87 THR A CA 1
ATOM 681 C C . THR A 1 87 ? -1.585 2.789 -1.576 1.00 93.62 87 THR A C 1
ATOM 683 O O . THR A 1 87 ? -2.377 2.842 -2.519 1.00 93.62 87 THR A O 1
ATOM 686 N N . ALA A 1 88 ? -1.414 1.696 -0.839 1.00 95.00 88 ALA A N 1
ATOM 687 C CA . ALA A 1 88 ? -2.165 0.465 -1.046 1.00 95.00 88 ALA A CA 1
ATOM 688 C C . ALA A 1 88 ? -2.520 -0.209 0.285 1.00 95.00 88 ALA A C 1
ATOM 690 O O . ALA A 1 88 ? -1.862 0.006 1.303 1.00 95.00 88 ALA A O 1
ATOM 691 N N . ILE A 1 89 ? -3.559 -1.041 0.271 1.00 95.94 89 ILE A N 1
ATOM 692 C CA . ILE A 1 89 ? -3.980 -1.849 1.421 1.00 95.94 89 ILE A CA 1
ATOM 693 C C . ILE A 1 89 ? -3.486 -3.278 1.207 1.00 95.94 89 ILE A C 1
ATOM 695 O O . ILE A 1 89 ? -3.687 -3.846 0.135 1.00 95.94 89 ILE A O 1
ATOM 699 N N . VAL A 1 90 ? -2.881 -3.888 2.223 1.00 96.69 90 VAL A N 1
ATOM 700 C CA . VAL A 1 90 ? -2.537 -5.313 2.215 1.00 96.69 90 VAL A CA 1
ATOM 701 C C . VAL A 1 90 ? -3.822 -6.112 2.335 1.00 96.69 90 VAL A C 1
ATOM 703 O O . VAL A 1 90 ? -4.433 -6.166 3.398 1.00 96.69 90 VAL A O 1
ATOM 706 N N . TYR A 1 91 ? -4.244 -6.741 1.247 1.00 96.31 91 TYR A N 1
ATOM 707 C CA . TYR A 1 91 ? -5.426 -7.589 1.257 1.00 96.31 91 TYR A CA 1
ATOM 708 C C . TYR A 1 91 ? -5.111 -8.985 1.798 1.00 96.31 91 TYR A C 1
ATOM 710 O O . TYR A 1 91 ? -5.842 -9.509 2.634 1.00 96.31 91 TYR A O 1
ATOM 718 N N . SER A 1 92 ? -3.994 -9.576 1.370 1.00 95.06 92 SER A N 1
ATOM 719 C CA . SER A 1 92 ? -3.498 -10.836 1.926 1.00 95.06 92 SER A CA 1
ATOM 720 C C . SER A 1 92 ? -1.975 -10.946 1.840 1.00 95.06 92 SER A C 1
ATOM 722 O O . SER A 1 92 ? -1.320 -10.272 1.041 1.00 95.06 92 SER A O 1
ATOM 724 N N . VAL A 1 93 ? -1.403 -11.802 2.689 1.00 94.81 93 VAL A N 1
ATOM 725 C CA . VAL A 1 93 ? 0.025 -12.141 2.679 1.00 94.81 93 VAL A CA 1
ATOM 726 C C . VAL A 1 93 ? 0.191 -13.445 1.908 1.00 94.81 93 VAL A C 1
ATOM 728 O O . VAL A 1 93 ? -0.353 -14.468 2.314 1.00 94.81 93 VAL A O 1
ATOM 731 N N . VAL A 1 94 ? 0.907 -13.394 0.785 1.00 94.50 94 VAL A N 1
ATOM 732 C CA . VAL A 1 94 ? 1.143 -14.553 -0.093 1.00 94.50 94 VAL A CA 1
ATOM 733 C C . VAL A 1 94 ? 2.405 -15.298 0.340 1.00 94.50 94 VAL A C 1
ATOM 735 O O . VAL A 1 94 ? 2.417 -16.523 0.390 1.00 94.50 94 VAL A O 1
ATOM 738 N N . ALA A 1 95 ? 3.464 -14.55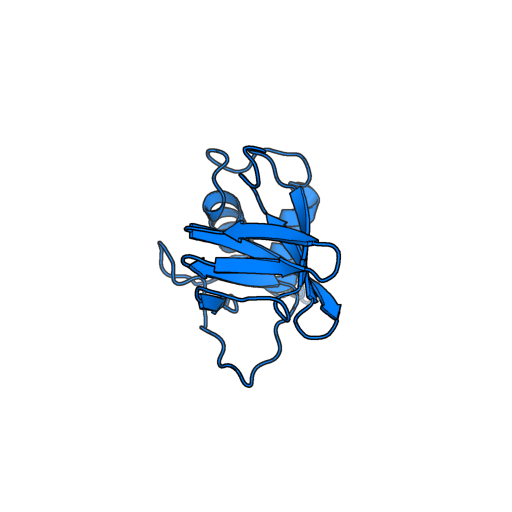7 0.669 1.00 93.19 95 ALA A N 1
ATOM 739 C CA . ALA A 1 95 ? 4.713 -15.068 1.228 1.00 93.19 95 ALA A CA 1
ATOM 740 C C . ALA A 1 95 ? 5.428 -13.949 2.006 1.00 93.19 95 ALA A C 1
ATOM 742 O O . ALA A 1 95 ? 4.942 -12.817 2.074 1.00 93.19 95 ALA A O 1
ATOM 743 N N . GLU A 1 96 ? 6.598 -14.232 2.584 1.00 90.00 96 GLU A N 1
ATOM 744 C CA . GLU A 1 96 ? 7.404 -13.190 3.224 1.00 90.00 96 GLU A CA 1
ATOM 745 C C . GLU A 1 96 ? 7.714 -12.068 2.218 1.00 90.00 96 GLU A C 1
ATOM 747 O O . GLU A 1 96 ? 8.270 -12.319 1.153 1.00 90.00 96 GLU A O 1
ATOM 752 N N . LYS A 1 97 ? 7.326 -10.825 2.543 1.00 91.12 97 LYS A N 1
ATOM 753 C CA . LYS A 1 97 ? 7.453 -9.639 1.668 1.00 91.12 97 LYS A CA 1
ATOM 754 C C . LYS A 1 97 ? 6.666 -9.699 0.353 1.00 91.12 97 LYS A C 1
ATOM 756 O O . LYS A 1 97 ? 6.766 -8.751 -0.427 1.00 91.12 97 LYS A O 1
ATOM 761 N N . LYS A 1 98 ? 5.843 -10.729 0.139 1.00 95.19 98 LYS A N 1
ATOM 762 C CA . LYS A 1 98 ? 4.961 -10.855 -1.021 1.00 95.19 98 LYS A CA 1
ATOM 763 C C . LYS A 1 98 ? 3.502 -10.717 -0.601 1.00 95.19 98 LYS A C 1
ATOM 765 O O . LYS A 1 98 ? 2.990 -11.516 0.186 1.00 95.19 98 LYS A O 1
ATOM 770 N N . TYR A 1 99 ? 2.817 -9.725 -1.154 1.00 96.06 99 TYR A N 1
ATOM 771 C CA . TYR A 1 99 ? 1.473 -9.339 -0.731 1.00 96.06 99 TYR A CA 1
ATOM 772 C C . TYR A 1 99 ? 0.534 -9.225 -1.920 1.00 96.06 99 TYR A C 1
ATOM 774 O O . TYR A 1 99 ? 0.921 -8.725 -2.974 1.00 96.06 99 TYR A O 1
ATOM 782 N N . LEU A 1 100 ? -0.720 -9.622 -1.722 1.00 96.44 100 LEU A N 1
ATOM 783 C CA . LEU A 1 100 ? -1.812 -9.192 -2.579 1.00 96.44 100 LEU A CA 1
ATOM 784 C C . LEU A 1 100 ? -2.317 -7.862 -2.031 1.00 96.44 100 LEU A C 1
ATOM 786 O O . LEU A 1 100 ? -2.748 -7.785 -0.879 1.00 96.44 100 LEU A O 1
ATOM 790 N N . MET A 1 101 ? -2.250 -6.814 -2.839 1.00 95.81 101 MET A N 1
ATOM 791 C CA . MET A 1 101 ? -2.671 -5.477 -2.445 1.00 95.81 101 MET A CA 1
ATOM 792 C C . MET A 1 101 ? -3.981 -5.095 -3.113 1.00 95.81 101 MET A C 1
ATOM 794 O O . MET A 1 101 ? -4.170 -5.379 -4.293 1.00 95.81 101 MET A O 1
ATOM 798 N N . ALA A 1 102 ? -4.843 -4.396 -2.379 1.00 95.56 102 ALA A N 1
ATOM 799 C CA . ALA A 1 102 ? -5.935 -3.621 -2.946 1.00 95.56 102 ALA A CA 1
ATOM 800 C C . ALA A 1 102 ? -5.447 -2.186 -3.193 1.00 95.56 102 ALA A C 1
ATOM 802 O O . ALA A 1 102 ? -4.985 -1.503 -2.275 1.00 95.56 102 ALA A O 1
ATOM 803 N N . GLU A 1 103 ? -5.537 -1.731 -4.440 1.00 92.69 103 GLU A N 1
ATOM 804 C CA . GLU A 1 103 ? -5.048 -0.423 -4.869 1.00 92.69 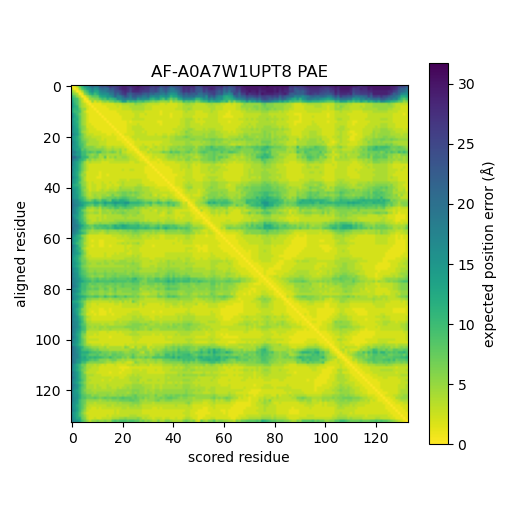103 GLU A CA 1
ATOM 805 C C . GLU A 1 103 ? -5.970 0.225 -5.905 1.00 92.69 103 GLU A C 1
ATOM 807 O O . GLU A 1 103 ? -6.717 -0.442 -6.623 1.00 92.69 103 GLU A O 1
ATOM 812 N N . GLN A 1 104 ? -5.907 1.550 -5.990 1.00 89.62 104 GLN A N 1
ATOM 813 C CA . GLN A 1 104 ? -6.605 2.345 -6.994 1.00 89.62 104 GLN A CA 1
ATOM 814 C C . GLN A 1 104 ? -5.618 3.318 -7.640 1.00 89.62 104 GLN A C 1
ATOM 816 O O . GLN A 1 104 ? -4.586 3.648 -7.061 1.00 89.62 104 GLN A O 1
ATOM 821 N N . ASN A 1 105 ? -5.928 3.761 -8.855 1.00 86.00 105 ASN A N 1
ATOM 822 C CA . ASN A 1 105 ? -5.074 4.604 -9.688 1.00 86.00 105 ASN A CA 1
ATOM 823 C C . ASN A 1 105 ? -3.725 3.960 -10.049 1.00 86.00 105 ASN A C 1
ATOM 825 O O . ASN A 1 105 ? -2.792 4.639 -10.468 1.00 86.00 105 ASN A O 1
ATOM 829 N N . ALA A 1 106 ? -3.619 2.635 -9.935 1.00 77.38 106 ALA A N 1
ATOM 830 C CA . ALA A 1 106 ? -2.478 1.901 -10.456 1.00 77.38 106 ALA A CA 1
ATOM 831 C C . ALA A 1 106 ? -2.574 1.858 -11.989 1.00 77.38 106 ALA A C 1
ATOM 833 O O . ALA A 1 106 ? -3.586 1.420 -12.546 1.00 77.38 106 ALA A O 1
ATOM 834 N N . ASN A 1 107 ? -1.540 2.345 -12.680 1.00 74.50 107 ASN A N 1
ATOM 835 C CA . ASN A 1 107 ? -1.484 2.435 -14.146 1.00 74.50 107 ASN A CA 1
ATOM 836 C C . ASN A 1 107 ? -2.701 3.160 -14.769 1.00 74.50 107 ASN A C 1
ATOM 838 O O . ASN A 1 107 ? -3.210 2.746 -15.809 1.00 74.50 107 ASN A O 1
ATOM 842 N N . GLY A 1 108 ? -3.219 4.203 -14.107 1.00 78.62 108 GLY A N 1
ATOM 843 C CA . GLY A 1 108 ? -4.369 4.987 -14.582 1.00 78.62 108 GLY A CA 1
ATOM 844 C C . GLY A 1 108 ? -5.741 4.330 -14.376 1.00 78.62 108 GLY A C 1
ATOM 845 O O . GLY A 1 108 ? -6.764 4.901 -14.760 1.00 78.62 108 GLY A O 1
ATOM 846 N N . LYS A 1 109 ? -5.810 3.150 -13.740 1.00 84.31 109 LYS A N 1
ATOM 847 C CA . LYS A 1 109 ? -7.082 2.493 -13.399 1.00 84.31 109 LYS A CA 1
ATOM 848 C C . LYS A 1 109 ? -7.697 3.146 -12.165 1.00 84.31 109 LYS A C 1
ATOM 850 O O . LYS A 1 109 ? -7.377 2.799 -11.033 1.00 84.31 109 LYS A O 1
ATOM 855 N N . ARG A 1 110 ? -8.614 4.090 -12.373 1.00 89.50 110 ARG A N 1
ATOM 856 C CA . ARG A 1 110 ? -9.311 4.843 -11.306 1.00 89.50 110 ARG A CA 1
ATOM 857 C C . ARG A 1 110 ? -10.439 4.050 -10.624 1.00 89.50 110 ARG A C 1
ATOM 859 O O . ARG A 1 110 ? -11.475 4.618 -10.295 1.00 89.50 110 ARG A O 1
ATOM 866 N N . PHE A 1 111 ? -10.255 2.744 -10.463 1.00 90.56 111 PHE A N 1
ATOM 867 C CA . PHE A 1 111 ? -11.142 1.834 -9.742 1.00 90.56 111 PHE A CA 1
ATOM 868 C C . PHE A 1 111 ? -10.308 0.844 -8.924 1.00 90.56 111 PHE A C 1
ATOM 870 O O . PHE A 1 111 ? -9.129 0.643 -9.216 1.00 90.56 111 PHE A O 1
ATOM 877 N N . VAL A 1 112 ? -10.902 0.235 -7.897 1.00 92.38 112 VAL A N 1
ATOM 878 C CA . VAL A 1 112 ? -10.198 -0.709 -7.020 1.00 92.38 112 VAL A CA 1
ATOM 879 C C . VAL A 1 112 ? -9.807 -1.959 -7.798 1.00 92.38 112 VAL A C 1
ATOM 881 O O . VAL A 1 112 ? -10.649 -2.672 -8.352 1.00 92.38 112 VAL A O 1
ATOM 884 N N . THR A 1 113 ? -8.512 -2.236 -7.792 1.00 93.38 113 THR A N 1
ATOM 885 C CA . THR A 1 113 ? -7.876 -3.402 -8.395 1.00 93.38 113 THR A CA 1
ATOM 886 C C . THR A 1 113 ? -7.068 -4.152 -7.352 1.00 93.38 113 THR A C 1
ATOM 888 O O . THR A 1 113 ? -6.713 -3.604 -6.311 1.00 93.38 113 THR A O 1
ATOM 891 N N . PHE A 1 114 ? -6.800 -5.419 -7.644 1.00 94.31 114 PHE A N 1
ATOM 892 C CA . PHE A 1 114 ? -5.983 -6.275 -6.804 1.00 94.31 114 PHE A CA 1
ATOM 893 C C . PHE A 1 114 ? -4.746 -6.671 -7.591 1.00 94.31 114 PHE A C 1
ATOM 895 O O . PHE A 1 114 ? -4.871 -7.140 -8.724 1.00 94.31 114 PHE A O 1
ATOM 902 N N . ALA A 1 115 ? -3.573 -6.457 -7.009 1.00 92.56 115 ALA A N 1
ATOM 903 C CA . ALA A 1 115 ? -2.304 -6.761 -7.648 1.00 92.56 115 ALA A CA 1
ATOM 904 C C . ALA A 1 115 ? -1.328 -7.348 -6.634 1.00 92.56 115 ALA A C 1
ATOM 906 O O . ALA A 1 115 ? -1.225 -6.869 -5.503 1.00 92.56 115 ALA A O 1
ATOM 907 N N . GLU A 1 116 ? -0.605 -8.385 -7.047 1.00 94.38 116 GLU A N 1
ATOM 908 C CA . GLU A 1 116 ? 0.507 -8.894 -6.258 1.00 94.38 116 GLU A CA 1
ATOM 909 C C . GLU A 1 116 ? 1.700 -7.940 -6.339 1.00 94.38 116 GLU A C 1
ATOM 911 O O . GLU A 1 116 ? 1.969 -7.313 -7.368 1.00 94.38 116 GLU A O 1
ATOM 916 N N . ILE A 1 117 ? 2.433 -7.854 -5.237 1.00 93.62 117 ILE A N 1
ATOM 917 C CA . ILE A 1 117 ? 3.719 -7.181 -5.162 1.00 93.62 117 ILE A CA 1
ATOM 918 C C . ILE A 1 117 ? 4.689 -8.047 -4.379 1.00 93.62 117 ILE A C 1
ATOM 920 O O . ILE A 1 117 ? 4.317 -8.651 -3.373 1.00 93.62 117 ILE A O 1
ATOM 924 N N . ASP A 1 118 ? 5.939 -8.075 -4.822 1.00 94.56 118 ASP A N 1
ATOM 925 C CA . ASP A 1 118 ? 7.025 -8.700 -4.080 1.00 94.56 118 ASP A CA 1
ATOM 926 C C . ASP A 1 118 ? 8.071 -7.641 -3.725 1.00 94.56 118 ASP A C 1
ATOM 928 O O . ASP A 1 118 ? 8.814 -7.137 -4.572 1.00 94.56 118 ASP A O 1
ATOM 932 N N . LEU A 1 119 ? 8.095 -7.274 -2.443 1.00 93.00 119 LEU A N 1
ATOM 933 C CA . LEU A 1 119 ? 8.988 -6.254 -1.908 1.00 93.00 119 LEU A CA 1
ATOM 934 C C . LEU A 1 119 ? 10.413 -6.772 -1.673 1.00 93.00 119 LEU A C 1
ATOM 936 O O . LEU A 1 119 ? 11.287 -5.978 -1.321 1.00 93.00 119 LEU A O 1
ATOM 940 N N . SER A 1 120 ? 10.685 -8.068 -1.874 1.00 93.56 120 SER A N 1
ATOM 941 C CA . SER A 1 120 ? 12.052 -8.608 -1.824 1.00 93.56 120 SER A CA 1
ATOM 942 C C . SER A 1 120 ? 12.929 -8.084 -2.970 1.00 93.56 120 SER A C 1
ATOM 944 O O . SER A 1 120 ? 14.149 -7.991 -2.829 1.00 93.56 120 SER A O 1
ATOM 946 N N . TYR A 1 121 ? 12.306 -7.650 -4.070 1.00 94.19 121 TYR A N 1
ATOM 947 C CA . TYR A 1 121 ? 12.977 -7.151 -5.272 1.00 94.19 121 TYR A CA 1
ATOM 948 C C . TYR A 1 121 ? 13.074 -5.619 -5.359 1.00 94.19 121 TYR A C 1
ATOM 950 O O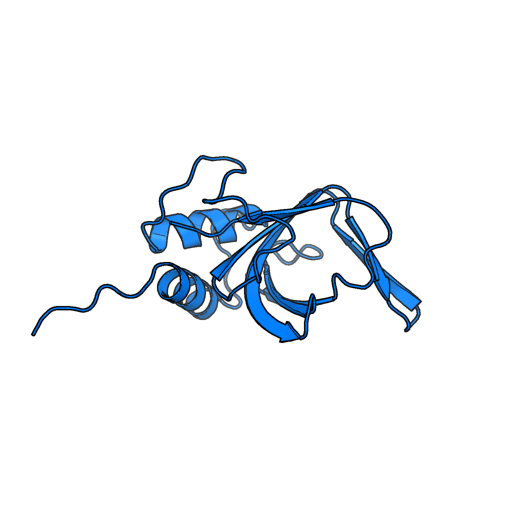 . TYR A 1 121 ? 13.440 -5.077 -6.409 1.00 94.19 121 TYR A O 1
ATOM 958 N N . VAL A 1 122 ? 12.768 -4.898 -4.274 1.00 94.25 122 VAL A N 1
ATOM 959 C CA . VAL A 1 122 ? 12.936 -3.437 -4.206 1.00 94.25 122 VAL A CA 1
ATOM 960 C C . VAL A 1 122 ? 14.409 -3.077 -4.427 1.00 94.25 122 VAL A C 1
ATOM 962 O O . VAL A 1 122 ? 15.298 -3.577 -3.739 1.00 94.25 122 VAL A O 1
ATOM 965 N N . LYS A 1 123 ? 14.674 -2.194 -5.397 1.00 93.06 123 LYS A N 1
ATOM 966 C CA . LYS A 1 123 ? 16.024 -1.697 -5.718 1.00 93.06 123 LYS A CA 1
ATOM 967 C C . LYS A 1 123 ? 16.270 -0.280 -5.220 1.00 93.06 123 LYS A C 1
ATOM 969 O O . LYS A 1 123 ? 17.404 0.056 -4.893 1.00 93.06 123 LYS A O 1
ATOM 974 N N . LYS A 1 124 ? 15.230 0.554 -5.201 1.00 93.94 124 LYS A N 1
ATOM 975 C CA . LYS A 1 124 ? 15.288 1.966 -4.800 1.00 93.94 124 LYS A CA 1
ATOM 976 C C . LYS A 1 124 ? 14.013 2.362 -4.063 1.00 93.94 124 LYS A C 1
ATOM 978 O O . LYS A 1 124 ? 12.986 1.710 -4.240 1.00 93.94 124 LYS A O 1
ATOM 983 N N . GLY A 1 125 ? 14.103 3.446 -3.295 1.00 93.06 125 GLY A N 1
ATOM 984 C CA . GLY A 1 125 ? 12.990 4.032 -2.553 1.00 93.06 125 GLY A CA 1
ATOM 985 C C . GLY A 1 125 ? 12.759 3.400 -1.189 1.00 93.06 125 GLY A C 1
ATOM 986 O O . GLY A 1 125 ? 13.511 2.535 -0.735 1.00 93.06 125 GLY A O 1
ATOM 987 N N . THR A 1 126 ? 11.703 3.858 -0.529 1.00 93.38 126 THR A N 1
ATOM 988 C CA . THR A 1 126 ? 11.306 3.388 0.798 1.00 93.38 126 THR A CA 1
ATOM 989 C C . THR A 1 126 ? 9.819 3.103 0.832 1.00 93.38 126 THR A C 1
ATOM 991 O O . THR A 1 126 ? 9.037 3.768 0.159 1.00 93.38 126 THR A O 1
ATOM 994 N N . TYR A 1 127 ? 9.422 2.140 1.652 1.00 93.94 127 TYR A N 1
ATOM 995 C CA . TYR A 1 127 ? 8.025 1.928 1.986 1.00 93.94 127 TYR A CA 1
ATOM 996 C C . TYR A 1 127 ? 7.854 1.929 3.501 1.00 93.94 127 TYR A C 1
ATOM 998 O O . TYR A 1 127 ? 8.729 1.463 4.237 1.00 93.94 127 TYR A O 1
ATOM 1006 N N . THR A 1 128 ? 6.715 2.438 3.946 1.00 94.38 128 THR A N 1
ATOM 1007 C CA . THR A 1 128 ? 6.306 2.444 5.348 1.00 94.38 128 THR A CA 1
ATOM 1008 C C . THR A 1 128 ? 4.994 1.693 5.463 1.00 94.38 128 THR A C 1
ATOM 1010 O O . THR A 1 128 ? 4.088 1.896 4.657 1.00 94.38 128 THR A O 1
ATOM 1013 N N . VAL A 1 129 ? 4.897 0.821 6.462 1.00 94.94 129 VAL A N 1
ATOM 1014 C CA . VAL A 1 129 ? 3.676 0.067 6.744 1.00 94.94 129 VAL A CA 1
ATOM 1015 C C . VAL A 1 129 ? 3.023 0.635 7.994 1.00 94.94 129 VAL A C 1
ATOM 1017 O O . VAL A 1 129 ? 3.702 0.900 8.987 1.00 94.94 129 VAL A O 1
ATOM 1020 N N . TYR A 1 130 ? 1.711 0.810 7.948 1.00 94.62 130 TYR A N 1
ATOM 1021 C CA . TYR A 1 130 ? 0.886 1.288 9.044 1.00 94.62 130 TYR A CA 1
ATOM 1022 C C . TYR A 1 130 ? -0.159 0.237 9.391 1.00 94.62 130 TYR A C 1
ATOM 1024 O O . TYR A 1 130 ? -0.809 -0.311 8.503 1.00 94.62 130 TYR A O 1
ATOM 1032 N N . ARG A 1 131 ? -0.348 -0.001 10.686 1.00 93.88 131 ARG A N 1
ATOM 1033 C CA . ARG A 1 131 ? -1.428 -0.816 11.228 1.00 93.88 131 ARG A CA 1
ATOM 1034 C C . ARG A 1 131 ? -2.537 0.088 11.765 1.00 93.88 131 ARG A C 1
ATOM 1036 O O . ARG A 1 131 ? -2.296 0.786 12.756 1.00 93.88 131 ARG A O 1
ATOM 1043 N N . PRO A 1 132 ? -3.723 0.091 11.141 1.00 92.44 132 PRO A N 1
ATOM 1044 C CA . PRO A 1 132 ? -4.884 0.831 11.632 1.00 92.44 132 PRO A CA 1
ATOM 1045 C C . PRO A 1 132 ? -5.277 0.399 13.055 1.00 92.44 132 PRO A C 1
ATOM 1047 O O . PRO A 1 132 ? -5.160 -0.784 13.388 1.00 92.44 132 PRO A O 1
ATOM 1050 N N . GLN A 1 133 ? -5.721 1.350 13.887 1.00 85.69 133 GLN A N 1
ATOM 1051 C CA . GLN A 1 133 ? -6.052 1.148 15.309 1.00 85.69 133 GLN A CA 1
ATOM 1052 C C . GLN A 1 133 ? -7.426 1.681 15.684 1.00 85.69 133 GLN A C 1
ATOM 1054 O O . GLN A 1 133 ? -7.894 2.622 15.007 1.00 85.69 133 GLN A O 1
#

pLDDT: mean 88.91, std 10.72, range [35.28, 96.69]

Mean predicted aligned error: 5.0 Å

Nearest PDB structures (foldseek):
  5t1q-assembly3_C  TM=6.505E-01  e=3.435E-02  Staphylococcus aureus subsp. aureus NCTC 8325
  5t1q-assembly4_D  TM=6.317E-01  e=2.704E-02  Staphylococcus aureus subsp. aureus NCTC 8325
  5t1q-assembly2_B  TM=6.327E-01  e=6.244E-02  Staphylococcus aureus subsp. aureus NCTC 8325
  1mke-assembly1_A  TM=2.092E-01  e=2.783E-01  unclassified

Radius of gyration: 14.43 Å; Cα contacts (8 Å, |Δi|>4): 287; chains: 1; bounding box: 42×28×39 Å

Secondary structure (DSSP, 8-state):
---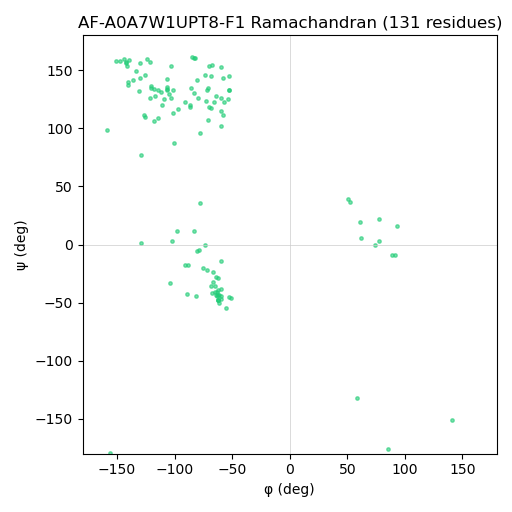----HHHHHHHHHHHHBTS--TTS-HHHHHHHHHHHHT---BTTTB-SEEPPTTSPP-TT-EEEEEEEEEE-TTS-EEEEEEEEEEEEEEEETTEEEEEESSBTTB-SBEEEEEEGGGEEEEEEEEEE--

Foldseek 3Di:
DDDPLPPLLVQLLVLLVVFAQHFADPLAFQSSLVVSCVRSVFDADPDPGSAAWDDPPDDDARFKKKWWDQWKFADPVRDIDTCHTGIWGFNHDPDRQKGWTFGTCRVHHSGTDTDIDRPVRTDDTDMIIHDTD